Protein AF-A0AA51L6A7-F1 (afdb_monomer)

Solvent-accessible surface area (backbone atoms only — not comparable to full-atom values): 7888 Å² total; per-residue (Å²): 112,70,66,71,62,60,42,93,83,65,67,66,79,85,53,50,61,54,56,55,50,52,50,50,52,50,50,50,55,50,57,72,50,40,77,68,59,68,58,62,58,80,85,47,64,68,67,58,56,54,48,52,52,48,62,61,45,49,58,58,51,51,53,51,51,51,59,45,57,68,48,92,60,34,71,16,44,49,46,16,49,52,40,28,74,64,56,58,59,64,92,92,40,56,14,63,59,54,6,52,53,52,8,51,50,41,32,62,69,75,38,74,66,57,60,55,52,56,54,52,51,54,53,52,52,53,51,54,50,53,52,52,55,52,53,62,75,75,107

Mean predicted aligned error: 12.72 Å

Radius of gyration: 22.92 Å; Cα contacts (8 Å, |Δi|>4): 70; chains: 1; bounding box: 39×38×72 Å

pLDDT: mean 78.33, std 13.15, range [48.53, 95.94]

Secondary structure (DSSP, 8-state):
-TTGGGSTTS--GGGHHHHHHHHHHHHHHHHHHHHHHTTGGGGS-HHHHHHHHHHHHHHHHHHHHHHHHHSS-HHHHHHHHHHHHTT--BTTB-HHHHHHHHHHHHHHHH-TTHHHHHHHHHHHHHHHHHHHHHHHHH-

Sequence (139 aa):
MTGLLANKESGKLEHRYVAAIVLGVLSCLLALFSPIASQIPHVIPASLIQLLGGVAMISVLVDSLKMSFSGSFKSGALFSFIITISGISILHIGAPFWGLVGGTLATVFLDKQDFYKSESSDQNNETNLSEALYKEKIS

Structure (mmCIF, N/CA/C/O backbone):
data_AF-A0AA51L6A7-F1
#
_entry.id   AF-A0AA51L6A7-F1
#
loop_
_atom_site.group_PDB
_atom_site.id
_atom_site.type_symbol
_atom_site.label_atom_id
_atom_site.label_alt_id
_atom_site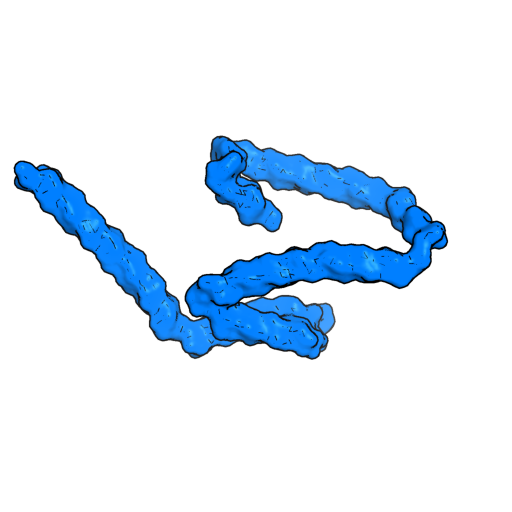.label_comp_id
_atom_site.label_asym_id
_atom_site.label_entity_id
_atom_site.label_seq_id
_atom_site.pdbx_PDB_ins_code
_atom_site.Cartn_x
_atom_site.Cartn_y
_atom_site.Cartn_z
_atom_site.occupancy
_atom_site.B_iso_or_equiv
_atom_site.auth_seq_id
_atom_site.auth_comp_id
_atom_site.auth_asym_id
_atom_site.auth_atom_id
_atom_site.pdbx_PDB_model_num
ATOM 1 N N . MET A 1 1 ? 5.798 7.947 0.701 1.00 51.88 1 MET A N 1
ATOM 2 C CA . MET A 1 1 ? 7.160 8.540 0.673 1.00 51.88 1 MET A CA 1
ATOM 3 C C . MET A 1 1 ? 7.350 9.682 1.670 1.00 51.88 1 MET A C 1
ATOM 5 O O . MET A 1 1 ? 8.404 9.741 2.284 1.00 51.88 1 MET A O 1
ATOM 9 N N . THR A 1 2 ? 6.342 10.522 1.924 1.00 50.78 2 THR A N 1
ATOM 10 C CA . THR A 1 2 ? 6.356 11.521 3.015 1.00 50.78 2 THR A CA 1
ATOM 11 C C . THR A 1 2 ? 6.502 10.906 4.413 1.00 50.78 2 THR A C 1
ATOM 13 O O . THR A 1 2 ? 7.157 11.501 5.259 1.00 50.78 2 THR A O 1
ATOM 16 N N . GLY A 1 3 ? 5.979 9.692 4.635 1.00 53.09 3 GLY A N 1
ATOM 17 C CA . GLY A 1 3 ? 6.136 8.956 5.900 1.00 53.09 3 GLY A CA 1
ATOM 18 C C . GLY A 1 3 ? 7.574 8.520 6.218 1.00 53.09 3 GLY A C 1
ATOM 19 O O . GLY A 1 3 ? 7.976 8.585 7.373 1.00 53.09 3 GLY A O 1
ATOM 20 N N . LEU A 1 4 ? 8.380 8.163 5.206 1.00 57.25 4 LEU A N 1
ATOM 21 C CA . LEU A 1 4 ? 9.791 7.785 5.401 1.00 57.25 4 LEU A CA 1
ATOM 22 C C . LEU A 1 4 ? 10.623 8.994 5.856 1.00 57.25 4 LEU A C 1
ATOM 24 O O . LEU A 1 4 ? 11.426 8.888 6.772 1.00 57.25 4 LEU A O 1
ATOM 28 N N . LEU A 1 5 ? 10.364 10.159 5.254 1.00 59.91 5 LEU A N 1
ATOM 29 C CA . LEU A 1 5 ? 11.013 11.428 5.598 1.00 59.91 5 LEU A CA 1
ATOM 30 C C . LEU A 1 5 ? 10.470 12.047 6.895 1.00 59.91 5 LEU A C 1
ATOM 32 O O . LEU A 1 5 ? 10.990 13.065 7.337 1.00 59.91 5 LEU A O 1
ATOM 36 N N . ALA A 1 6 ? 9.381 11.508 7.457 1.00 57.09 6 ALA A N 1
ATOM 37 C CA . ALA A 1 6 ? 8.734 11.982 8.683 1.00 57.09 6 ALA A CA 1
ATOM 38 C C . ALA A 1 6 ? 9.114 11.192 9.931 1.00 57.09 6 ALA A C 1
ATOM 40 O O . ALA A 1 6 ? 8.661 11.541 11.021 1.00 57.09 6 ALA A O 1
ATOM 41 N N . ASN A 1 7 ? 9.935 10.154 9.781 1.00 61.75 7 ASN A N 1
ATOM 42 C CA . ASN A 1 7 ? 10.406 9.391 10.916 1.00 61.75 7 ASN A CA 1
ATOM 43 C C . ASN A 1 7 ? 11.306 10.273 11.805 1.00 61.75 7 ASN A C 1
ATOM 45 O O . ASN A 1 7 ? 12.088 11.092 11.318 1.00 61.75 7 ASN A O 1
ATOM 49 N N . LYS A 1 8 ? 11.177 10.109 13.124 1.00 58.16 8 LYS A N 1
ATOM 50 C CA . LYS A 1 8 ? 11.854 10.900 14.164 1.00 58.16 8 LYS A CA 1
ATOM 51 C C . LYS A 1 8 ? 13.389 10.800 14.078 1.00 58.16 8 LYS A C 1
ATOM 53 O O . LYS A 1 8 ? 14.085 11.644 14.632 1.00 58.16 8 LYS A O 1
ATOM 58 N N . GLU A 1 9 ? 13.900 9.817 13.334 1.00 60.69 9 GLU A N 1
ATOM 59 C CA . GLU A 1 9 ? 15.325 9.580 13.067 1.00 60.69 9 GLU A CA 1
ATOM 60 C C . GLU A 1 9 ? 15.910 10.405 11.898 1.00 60.69 9 GLU A C 1
ATOM 62 O O . GLU A 1 9 ? 17.117 10.382 11.677 1.00 60.69 9 GLU A O 1
ATOM 67 N N . SER A 1 10 ? 15.104 11.164 11.143 1.00 54.84 10 SER A N 1
ATOM 68 C CA . SER A 1 10 ? 15.549 11.850 9.910 1.00 54.84 10 SER A CA 1
ATOM 69 C C . SER A 1 10 ? 16.234 13.223 10.094 1.00 54.84 10 SER A C 1
ATOM 71 O O . SER A 1 10 ? 16.428 13.945 9.117 1.00 54.84 10 SER A O 1
ATOM 73 N N . GLY A 1 11 ? 16.651 13.602 11.306 1.00 60.97 11 GLY A N 1
ATOM 74 C CA . GLY A 1 11 ? 17.356 14.873 11.555 1.00 60.97 11 GLY A CA 1
ATOM 75 C C . GLY A 1 11 ? 16.463 16.134 11.513 1.00 60.97 11 GLY A C 1
ATOM 76 O O . GLY A 1 11 ? 15.237 16.046 11.474 1.00 60.97 11 GLY A O 1
ATOM 77 N N . LYS A 1 12 ? 17.075 17.332 11.591 1.00 59.09 12 LYS A N 1
ATOM 78 C CA . LYS A 1 12 ? 16.390 18.639 11.772 1.00 59.09 12 LYS A CA 1
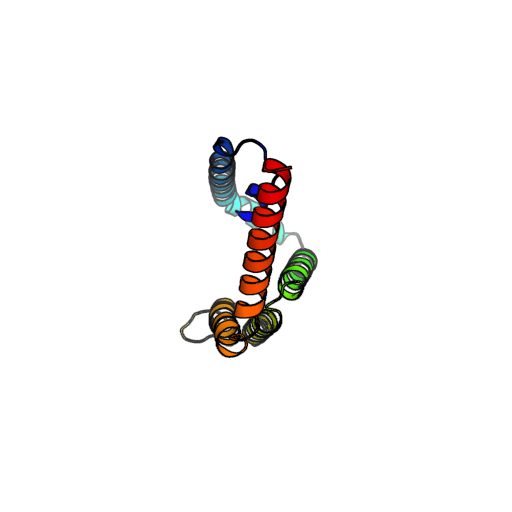ATOM 79 C C . LYS A 1 12 ? 15.273 18.895 10.739 1.00 59.09 12 LYS A C 1
ATOM 81 O O . LYS A 1 12 ? 15.468 18.720 9.538 1.00 59.09 12 LYS A O 1
ATOM 86 N N . LEU A 1 13 ? 14.130 19.401 11.223 1.00 59.94 13 LEU A N 1
ATOM 87 C CA . LEU A 1 13 ? 12.880 19.619 10.469 1.00 59.94 13 LEU A CA 1
ATOM 88 C C . LEU A 1 13 ? 13.045 20.457 9.186 1.00 59.94 13 LEU A C 1
ATOM 90 O O . LEU A 1 13 ? 12.332 20.221 8.213 1.00 59.94 13 LEU A O 1
ATOM 94 N N . GLU A 1 14 ? 14.005 21.380 9.163 1.00 61.66 14 GLU A N 1
ATOM 95 C CA . GLU A 1 14 ? 14.245 22.314 8.054 1.00 61.66 14 GLU A CA 1
ATOM 96 C C . GLU A 1 14 ? 14.807 21.640 6.788 1.00 61.66 14 GLU A C 1
ATOM 98 O O . GLU A 1 14 ? 14.602 22.131 5.680 1.00 61.66 14 GLU A O 1
ATOM 103 N N . HIS A 1 15 ? 15.458 20.476 6.907 1.00 65.50 15 HIS A N 1
ATOM 104 C CA . HIS A 1 15 ? 16.084 19.795 5.764 1.00 65.50 15 HIS A CA 1
ATOM 105 C C . HIS A 1 15 ? 15.201 18.717 5.112 1.00 65.50 15 HIS A C 1
ATOM 107 O O . HIS A 1 15 ? 15.550 18.187 4.057 1.00 65.50 15 HIS A O 1
ATOM 113 N N . ARG A 1 16 ? 14.021 18.417 5.674 1.00 68.25 16 ARG A N 1
ATOM 114 C CA . ARG A 1 16 ? 13.108 17.377 5.150 1.00 68.25 16 ARG A CA 1
ATOM 115 C C . ARG A 1 16 ? 12.558 17.703 3.757 1.00 68.25 16 ARG A C 1
ATOM 117 O O . ARG A 1 16 ? 12.304 16.793 2.971 1.00 68.25 16 ARG A O 1
ATOM 124 N N . TYR A 1 17 ? 12.421 18.987 3.424 1.00 70.25 17 TYR A N 1
ATOM 125 C CA . TYR A 1 17 ? 11.993 19.432 2.093 1.00 70.25 17 TYR A CA 1
ATOM 126 C C . TYR A 1 17 ? 13.063 19.175 1.018 1.00 70.25 17 TYR A C 1
ATOM 128 O O . TYR A 1 17 ? 12.739 18.789 -0.106 1.00 70.25 17 TYR A O 1
ATOM 136 N N . VAL A 1 18 ? 14.346 19.287 1.384 1.00 79.19 18 VAL A N 1
ATOM 137 C CA . VAL A 1 18 ? 15.472 19.031 0.473 1.00 79.19 18 VAL A CA 1
ATOM 138 C C . VAL A 1 18 ? 15.470 17.573 0.014 1.00 79.19 18 VAL A C 1
ATOM 140 O O . VAL A 1 18 ? 15.682 17.309 -1.164 1.00 79.19 18 VAL A O 1
ATOM 143 N N . ALA A 1 19 ? 15.138 16.627 0.897 1.00 77.69 19 ALA A N 1
ATOM 144 C CA . ALA A 1 19 ? 15.043 15.214 0.536 1.00 77.69 19 ALA A CA 1
ATOM 145 C C . ALA A 1 19 ? 13.952 14.936 -0.517 1.00 77.69 19 ALA A C 1
ATOM 147 O O . ALA A 1 19 ? 14.170 14.141 -1.431 1.00 77.69 19 ALA A O 1
ATOM 148 N N . ALA A 1 20 ? 12.805 15.621 -0.435 1.00 80.50 20 ALA A N 1
ATOM 149 C CA . ALA A 1 20 ? 11.744 15.505 -1.435 1.00 80.50 20 ALA A CA 1
ATOM 150 C C . ALA A 1 20 ? 12.166 16.097 -2.791 1.00 80.50 20 ALA A C 1
ATOM 152 O O . ALA A 1 20 ? 11.917 15.483 -3.828 1.00 80.50 20 ALA A O 1
ATOM 153 N N . ILE A 1 21 ? 12.856 17.245 -2.785 1.00 85.44 21 ILE A N 1
ATOM 154 C CA . ILE A 1 21 ? 13.399 17.851 -4.009 1.00 85.44 21 ILE A CA 1
ATOM 155 C C . ILE A 1 21 ? 14.442 16.936 -4.647 1.00 85.44 21 ILE A C 1
ATOM 157 O O . ILE A 1 21 ? 14.349 16.653 -5.837 1.00 85.44 21 ILE A O 1
ATOM 161 N N . VAL A 1 22 ? 15.415 16.449 -3.875 1.00 86.75 22 VAL A N 1
ATOM 162 C CA . VAL A 1 22 ? 16.481 15.572 -4.382 1.00 86.75 22 VAL A CA 1
ATOM 163 C C . VAL A 1 22 ? 15.888 14.297 -4.973 1.00 86.75 22 VAL A C 1
ATOM 165 O O . VAL A 1 22 ? 16.277 13.901 -6.067 1.00 86.75 22 VAL A O 1
ATOM 168 N N . LEU A 1 23 ? 14.895 13.695 -4.314 1.00 85.31 23 LEU A N 1
ATOM 169 C CA . LEU A 1 23 ? 14.185 12.534 -4.843 1.00 85.31 23 LEU A CA 1
ATOM 170 C C . LEU A 1 23 ? 13.443 12.850 -6.148 1.00 85.31 23 LEU A C 1
ATOM 172 O O . LEU A 1 23 ? 13.483 12.043 -7.075 1.00 85.31 23 LEU A O 1
ATOM 176 N N . GLY A 1 24 ? 12.790 14.010 -6.244 1.00 86.44 24 GLY A N 1
ATOM 177 C CA . GLY A 1 24 ? 12.112 14.454 -7.464 1.00 86.44 24 GLY A CA 1
ATOM 178 C C . GLY A 1 24 ? 13.086 14.686 -8.621 1.00 86.44 24 GLY A C 1
ATOM 179 O O . GLY A 1 24 ? 12.859 14.198 -9.727 1.00 86.44 24 GLY A O 1
ATOM 180 N N . VAL A 1 25 ? 14.208 15.355 -8.353 1.00 94.00 25 VAL A N 1
ATOM 181 C CA . VAL A 1 25 ? 15.274 15.593 -9.335 1.00 94.00 25 VAL A CA 1
ATOM 182 C C . VAL A 1 25 ? 15.893 14.272 -9.791 1.00 94.00 25 VAL A C 1
ATOM 184 O O . VAL A 1 25 ? 15.974 14.027 -10.992 1.00 94.00 25 VAL A O 1
ATOM 187 N N . LEU A 1 26 ? 16.261 13.386 -8.861 1.00 90.75 26 LEU A N 1
ATOM 188 C CA . LEU A 1 26 ? 16.786 12.056 -9.183 1.00 90.75 26 LEU A CA 1
ATOM 189 C C . LEU A 1 26 ? 15.780 11.230 -9.989 1.00 90.75 26 LEU A C 1
ATOM 191 O O . LEU A 1 26 ? 16.161 10.606 -10.972 1.00 90.75 26 LEU A O 1
ATOM 195 N N . SER A 1 27 ? 14.495 11.259 -9.627 1.00 89.31 27 SER A N 1
ATOM 196 C CA . SER A 1 27 ? 13.447 10.540 -10.363 1.00 89.31 27 SER A CA 1
ATOM 197 C C . SER A 1 27 ? 13.280 11.079 -11.783 1.00 89.31 27 SER A C 1
ATOM 199 O O . SER A 1 27 ? 13.107 10.294 -12.708 1.00 89.31 27 SER A O 1
ATOM 201 N N . CYS A 1 28 ? 13.382 12.397 -11.978 1.00 94.69 28 CYS A N 1
ATOM 202 C CA . CYS A 1 28 ? 13.341 13.016 -13.303 1.00 94.69 28 CYS A CA 1
ATOM 203 C C . CYS A 1 28 ? 14.553 12.601 -14.155 1.00 94.69 28 CYS A C 1
ATOM 205 O O . CYS A 1 28 ? 14.397 12.204 -15.309 1.00 94.69 28 CYS A O 1
ATOM 207 N N . LEU A 1 29 ? 15.754 12.601 -13.565 1.00 94.19 29 LEU A N 1
ATOM 208 C CA . LEU A 1 29 ? 16.973 12.120 -14.223 1.00 94.19 29 LEU A CA 1
ATOM 209 C C . LEU A 1 29 ? 16.872 10.635 -14.606 1.00 94.19 29 LEU A C 1
ATOM 211 O O . LEU A 1 29 ? 17.218 10.261 -15.725 1.00 94.19 29 LEU A O 1
ATOM 215 N N . LEU A 1 30 ? 16.349 9.789 -13.714 1.00 89.69 30 LEU A N 1
ATOM 216 C CA . LEU A 1 30 ? 16.110 8.373 -14.003 1.00 89.69 30 LEU A CA 1
ATOM 217 C C . LEU A 1 30 ? 15.021 8.171 -15.062 1.00 89.69 30 LEU A C 1
ATOM 219 O O . LEU A 1 30 ? 15.154 7.284 -15.902 1.00 89.69 30 LEU A O 1
ATOM 223 N N . ALA A 1 31 ? 13.971 8.995 -15.068 1.00 90.56 31 ALA A N 1
ATOM 224 C CA . ALA A 1 31 ? 12.923 8.953 -16.084 1.00 90.56 31 ALA A CA 1
ATOM 225 C C . ALA A 1 31 ? 13.474 9.289 -17.478 1.00 90.56 31 ALA A C 1
ATOM 227 O O . ALA A 1 31 ? 13.158 8.595 -18.440 1.00 90.56 31 ALA A O 1
ATOM 228 N N . LEU A 1 32 ? 14.358 10.286 -17.578 1.00 93.81 32 LEU A N 1
ATOM 229 C CA . LEU A 1 32 ? 15.079 10.614 -18.814 1.00 93.81 32 LEU A CA 1
ATOM 230 C C . LEU A 1 32 ? 15.974 9.462 -19.293 1.00 93.81 32 LEU A C 1
ATOM 232 O O . LEU A 1 32 ? 16.091 9.236 -20.494 1.00 93.81 32 LEU A O 1
ATOM 236 N N . PHE A 1 33 ? 16.575 8.709 -18.368 1.00 90.19 33 PHE A N 1
ATOM 237 C CA . PHE A 1 33 ? 17.416 7.551 -18.688 1.00 90.19 33 PHE A CA 1
ATOM 238 C C . PHE A 1 33 ? 16.620 6.251 -18.940 1.00 90.19 33 PHE A C 1
ATOM 240 O O . PHE A 1 33 ? 17.142 5.291 -19.506 1.00 90.19 33 PHE A O 1
ATOM 247 N N . SER A 1 34 ? 15.335 6.213 -18.575 1.00 89.56 34 SER A N 1
ATOM 248 C CA . SER A 1 34 ? 14.447 5.047 -18.702 1.00 89.56 34 SER A CA 1
ATOM 249 C C . SER A 1 34 ? 14.391 4.397 -20.100 1.00 89.56 34 SER A C 1
ATOM 251 O O . SER A 1 34 ? 14.411 3.163 -20.158 1.00 89.56 34 SER A O 1
ATOM 253 N N . PRO A 1 35 ? 14.391 5.142 -21.230 1.00 88.44 35 PRO A N 1
ATOM 254 C CA . PRO A 1 35 ? 14.336 4.545 -22.569 1.00 88.44 35 PRO A CA 1
ATOM 255 C C . PRO A 1 35 ? 15.550 3.668 -22.901 1.00 88.44 35 PRO A C 1
ATOM 257 O O . PRO A 1 35 ? 15.453 2.766 -23.725 1.00 88.44 35 PRO A O 1
ATOM 260 N N . ILE A 1 36 ? 16.698 3.924 -22.267 1.00 87.69 36 ILE A N 1
ATOM 261 C CA . ILE A 1 36 ? 17.923 3.136 -22.453 1.00 87.69 36 ILE A CA 1
ATOM 262 C C . ILE A 1 36 ? 17.806 1.816 -21.677 1.00 87.69 36 ILE A C 1
ATOM 264 O O . ILE A 1 36 ? 18.177 0.753 -22.173 1.00 87.69 36 ILE A O 1
ATOM 268 N N . ALA A 1 37 ? 17.227 1.864 -20.474 1.00 84.44 37 ALA A N 1
ATOM 269 C CA . ALA A 1 37 ? 17.033 0.692 -19.624 1.00 84.44 37 ALA A CA 1
ATOM 270 C C . ALA A 1 37 ? 15.938 -0.265 -20.136 1.00 84.44 37 ALA A C 1
ATOM 272 O O . ALA A 1 37 ? 16.011 -1.468 -19.886 1.00 84.44 37 ALA A O 1
ATOM 273 N N . SER A 1 38 ? 14.943 0.230 -20.882 1.00 83.19 38 SER A N 1
ATOM 274 C CA . SER A 1 38 ? 13.836 -0.586 -21.411 1.00 83.19 38 SER A CA 1
ATOM 275 C C . SER A 1 38 ? 14.251 -1.598 -22.488 1.00 83.19 38 SER A C 1
ATOM 277 O O . SER A 1 38 ? 13.456 -2.466 -22.851 1.00 83.19 38 SER A O 1
ATOM 279 N N . GLN A 1 39 ? 15.496 -1.543 -22.975 1.00 83.06 39 GLN A N 1
ATOM 280 C CA . GLN A 1 39 ? 16.027 -2.513 -23.937 1.00 83.06 39 GLN A CA 1
ATOM 281 C C . GLN A 1 39 ? 16.557 -3.795 -23.270 1.00 83.06 39 GLN A C 1
ATOM 283 O O . GLN A 1 39 ? 16.475 -4.870 -23.859 1.00 83.06 39 GLN A O 1
ATOM 288 N N . 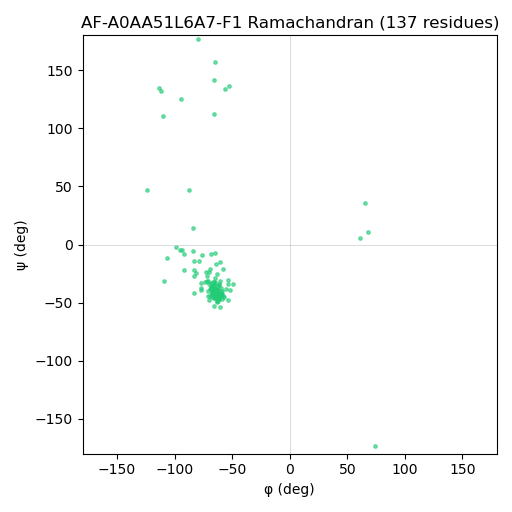ILE A 1 40 ? 17.003 -3.716 -22.013 1.00 81.19 40 ILE A N 1
ATOM 289 C CA . ILE A 1 40 ? 17.582 -4.830 -21.235 1.00 81.19 40 ILE A CA 1
ATOM 290 C C . ILE A 1 40 ? 16.623 -6.030 -21.051 1.00 81.19 40 ILE A C 1
ATOM 292 O O . ILE A 1 40 ? 17.080 -7.168 -21.131 1.00 81.19 40 ILE A O 1
ATOM 296 N N . PRO A 1 41 ? 15.300 -5.849 -20.861 1.00 80.56 41 PRO A N 1
ATOM 297 C CA . PRO A 1 41 ? 14.353 -6.958 -20.742 1.00 80.56 41 PRO A CA 1
ATOM 298 C C . PRO A 1 41 ? 14.307 -7.914 -21.940 1.00 80.56 41 PRO A C 1
ATOM 300 O O . PRO A 1 41 ? 13.879 -9.047 -21.769 1.00 80.56 41 PRO A O 1
ATOM 303 N N . HIS A 1 42 ? 14.750 -7.506 -23.135 1.00 79.00 42 HIS A N 1
ATOM 304 C CA . HIS A 1 42 ? 14.635 -8.331 -24.346 1.00 79.00 42 HIS A CA 1
ATOM 305 C C . HIS A 1 42 ? 15.539 -9.575 -24.327 1.00 79.00 42 HIS A C 1
ATOM 307 O O . HIS A 1 42 ? 15.267 -10.533 -25.046 1.00 79.00 42 HIS A O 1
ATOM 313 N N . VAL A 1 43 ? 16.594 -9.585 -23.501 1.00 84.31 43 VAL A N 1
ATOM 314 C CA . VAL A 1 43 ? 17.498 -10.741 -23.338 1.00 84.31 43 VAL A CA 1
ATOM 315 C C . VAL A 1 43 ? 17.076 -11.691 -22.210 1.00 84.31 43 VAL A C 1
ATOM 317 O O . VAL A 1 43 ? 17.647 -12.772 -22.078 1.00 84.31 43 VAL A O 1
ATOM 320 N N . ILE A 1 44 ? 16.073 -11.322 -21.404 1.00 84.56 44 ILE A N 1
ATOM 321 C CA . ILE A 1 44 ? 15.602 -12.091 -20.244 1.00 84.56 44 ILE A CA 1
ATOM 322 C C . ILE A 1 44 ? 14.176 -12.597 -20.535 1.00 84.56 44 ILE A C 1
ATOM 324 O O . ILE A 1 44 ? 13.338 -11.825 -20.996 1.00 84.56 44 ILE A O 1
ATOM 328 N N . PRO A 1 45 ? 13.838 -13.869 -20.254 1.00 86.56 45 PRO A N 1
ATOM 329 C CA . PRO A 1 45 ? 12.476 -14.371 -20.427 1.00 86.56 45 PRO A CA 1
ATOM 330 C C . PRO A 1 45 ? 11.448 -13.548 -19.636 1.00 86.56 45 PRO A C 1
ATOM 332 O O . PRO A 1 45 ? 11.629 -13.305 -18.441 1.00 86.56 45 PRO A O 1
ATOM 335 N N . ALA A 1 46 ? 10.329 -13.179 -20.269 1.00 86.12 46 ALA A N 1
ATOM 336 C CA . ALA A 1 46 ? 9.284 -12.343 -19.659 1.00 86.12 46 ALA A CA 1
ATOM 337 C C . ALA A 1 46 ? 8.768 -12.894 -18.314 1.00 86.12 46 ALA A C 1
ATOM 339 O O . ALA A 1 46 ? 8.493 -12.136 -17.384 1.00 86.12 46 ALA A O 1
ATOM 340 N N . SER A 1 47 ? 8.718 -14.220 -18.180 1.00 90.75 47 SER A N 1
ATOM 341 C CA . SER A 1 47 ? 8.285 -14.909 -16.963 1.00 90.75 47 SER A CA 1
ATOM 342 C C . SER A 1 47 ? 9.171 -14.603 -15.748 1.00 90.75 47 SER A C 1
ATOM 344 O O . SER A 1 47 ? 8.659 -14.493 -14.637 1.00 90.75 47 SER A O 1
ATOM 346 N N . LEU A 1 48 ? 10.484 -14.411 -15.939 1.00 91.81 48 LEU A N 1
ATOM 347 C CA . LEU A 1 48 ? 11.417 -14.062 -14.856 1.00 91.81 48 LEU A CA 1
ATOM 348 C C . LEU A 1 48 ? 11.174 -12.642 -14.339 1.00 91.81 48 LEU A C 1
ATOM 350 O O . LEU A 1 48 ? 11.222 -12.407 -13.134 1.00 91.81 48 LEU A O 1
ATOM 354 N N . ILE A 1 49 ? 10.867 -11.707 -15.237 1.00 91.19 49 ILE A N 1
ATOM 355 C CA . ILE A 1 49 ? 10.597 -10.308 -14.888 1.00 91.19 49 ILE A CA 1
ATOM 356 C C . ILE A 1 49 ? 9.278 -10.199 -14.117 1.00 91.19 49 ILE A C 1
ATOM 358 O O . ILE A 1 49 ? 9.214 -9.530 -13.087 1.00 91.19 49 ILE A O 1
ATOM 362 N N . GLN A 1 50 ? 8.238 -10.899 -14.580 1.00 91.88 50 GLN A N 1
ATOM 363 C CA . GLN A 1 50 ? 6.945 -10.950 -13.894 1.00 91.88 50 GLN A CA 1
ATOM 364 C C . GLN A 1 50 ? 7.063 -11.593 -12.508 1.00 91.88 50 GLN A C 1
ATOM 366 O O . GLN A 1 50 ? 6.499 -11.074 -11.545 1.00 91.88 50 GLN A O 1
ATOM 371 N N . LEU A 1 51 ? 7.835 -12.678 -12.389 1.00 94.44 51 LEU A N 1
ATOM 372 C CA . LEU A 1 51 ? 8.095 -13.332 -11.109 1.00 94.44 51 LEU A CA 1
ATOM 373 C C . LEU A 1 51 ? 8.829 -12.397 -10.143 1.00 94.44 51 LEU A C 1
ATOM 375 O O . LEU A 1 51 ? 8.396 -12.238 -9.005 1.00 94.44 51 LEU A O 1
ATOM 379 N N . LEU A 1 52 ? 9.909 -11.750 -10.592 1.00 93.75 52 LEU A N 1
ATOM 380 C CA . LEU A 1 52 ? 10.699 -10.846 -9.757 1.00 93.75 52 LEU A CA 1
ATOM 381 C C . LEU A 1 52 ? 9.874 -9.639 -9.294 1.00 93.75 52 LEU A C 1
ATOM 383 O O . LEU A 1 52 ? 9.926 -9.272 -8.122 1.00 93.75 52 LEU A O 1
ATOM 387 N N . GLY A 1 53 ? 9.070 -9.065 -10.193 1.00 92.44 53 GLY A N 1
ATOM 388 C CA . GLY A 1 53 ? 8.143 -7.985 -9.863 1.00 92.44 53 GLY A CA 1
ATOM 389 C C . GLY A 1 53 ? 7.083 -8.414 -8.846 1.00 92.44 53 GLY A C 1
ATOM 390 O O . GLY A 1 53 ? 6.840 -7.698 -7.875 1.00 92.44 53 GLY A O 1
ATOM 391 N N . GLY A 1 54 ? 6.503 -9.605 -9.018 1.00 92.19 54 GLY A N 1
ATOM 392 C CA . GLY A 1 54 ? 5.551 -10.179 -8.068 1.00 92.19 54 GLY A CA 1
ATOM 393 C C . GLY A 1 54 ? 6.172 -10.379 -6.686 1.00 92.19 54 GLY A C 1
ATOM 394 O O . GLY A 1 54 ? 5.666 -9.849 -5.701 1.00 92.19 54 GLY A O 1
ATOM 395 N N . VAL A 1 55 ? 7.311 -11.071 -6.611 1.00 94.81 55 VAL A N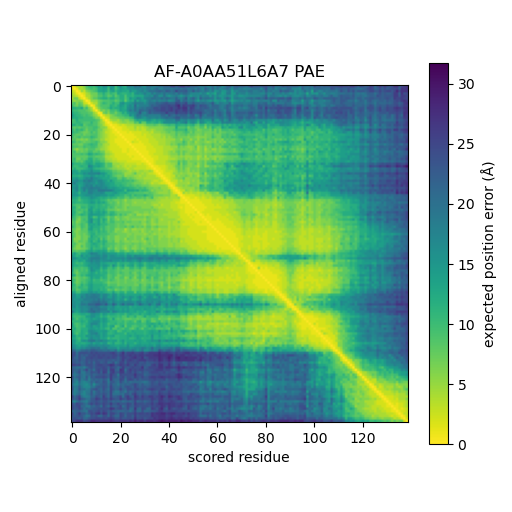 1
ATOM 396 C CA . VAL A 1 55 ? 8.023 -11.339 -5.350 1.00 94.81 55 VAL A CA 1
ATOM 397 C C . VAL A 1 55 ? 8.419 -10.040 -4.640 1.00 94.81 55 VAL A C 1
ATOM 399 O O . VAL A 1 55 ? 8.255 -9.941 -3.425 1.00 94.81 55 VAL A O 1
ATOM 402 N N . ALA A 1 56 ? 8.865 -9.020 -5.380 1.00 94.12 56 ALA A N 1
ATOM 403 C CA . ALA A 1 56 ? 9.181 -7.708 -4.817 1.00 94.12 56 ALA A CA 1
ATOM 404 C C . ALA A 1 56 ? 7.943 -6.983 -4.249 1.00 94.12 56 ALA A C 1
ATOM 406 O O . ALA A 1 56 ? 8.032 -6.326 -3.212 1.00 94.12 56 ALA A O 1
ATOM 407 N N . MET A 1 57 ? 6.781 -7.112 -4.901 1.00 95.44 57 MET A N 1
ATOM 408 C CA . MET A 1 57 ? 5.523 -6.501 -4.454 1.00 95.44 57 MET A CA 1
ATOM 409 C C . MET A 1 57 ? 4.903 -7.204 -3.242 1.00 95.44 57 MET A C 1
ATOM 411 O O . MET A 1 57 ? 4.289 -6.525 -2.417 1.00 95.44 57 MET A O 1
ATOM 415 N N . ILE A 1 58 ? 5.066 -8.529 -3.103 1.00 95.94 58 ILE A N 1
ATOM 416 C CA . ILE A 1 58 ? 4.486 -9.296 -1.985 1.00 95.94 58 ILE A CA 1
ATOM 417 C C . ILE A 1 58 ? 4.885 -8.688 -0.632 1.00 95.94 58 ILE A C 1
ATOM 419 O O . ILE A 1 58 ? 4.011 -8.468 0.205 1.00 95.94 58 ILE A O 1
ATOM 423 N N . SER A 1 59 ? 6.169 -8.377 -0.421 1.00 92.88 59 SER A N 1
ATOM 424 C CA . SER A 1 59 ? 6.652 -7.851 0.865 1.00 92.88 59 SER A CA 1
ATOM 425 C C . SER A 1 59 ? 5.990 -6.519 1.215 1.00 92.88 59 SER A C 1
ATOM 427 O O . SER A 1 59 ? 5.447 -6.353 2.304 1.00 92.88 59 SER A O 1
ATOM 429 N N . VAL A 1 60 ? 5.942 -5.601 0.247 1.00 92.75 60 VAL A N 1
ATOM 430 C CA . VAL A 1 60 ? 5.331 -4.275 0.418 1.00 92.75 60 VAL A CA 1
ATOM 431 C C . VAL A 1 60 ? 3.829 -4.383 0.697 1.00 92.75 60 VAL A C 1
ATOM 433 O O . VAL A 1 60 ? 3.298 -3.650 1.535 1.00 92.75 60 VAL A O 1
ATOM 436 N N . LEU A 1 61 ? 3.137 -5.304 0.019 1.00 93.69 61 LEU A N 1
ATOM 437 C CA . LEU A 1 61 ? 1.707 -5.545 0.212 1.00 93.69 61 LEU A CA 1
ATOM 438 C C . LEU A 1 61 ? 1.426 -6.106 1.609 1.00 93.69 61 LEU A C 1
ATOM 440 O O . LEU A 1 61 ? 0.533 -5.612 2.296 1.00 93.69 61 LEU A O 1
ATOM 444 N N . VAL A 1 62 ? 2.208 -7.093 2.055 1.00 93.88 62 VAL A N 1
ATOM 445 C CA . VAL A 1 62 ? 2.081 -7.686 3.393 1.00 93.88 62 VAL A CA 1
ATOM 446 C C . VAL A 1 62 ? 2.311 -6.639 4.481 1.00 93.88 62 VAL A C 1
ATOM 448 O O . VAL A 1 62 ? 1.520 -6.561 5.420 1.00 93.88 62 VAL A O 1
ATOM 451 N N . ASP A 1 63 ? 3.348 -5.812 4.354 1.00 92.00 63 ASP A N 1
ATOM 452 C CA . ASP A 1 63 ? 3.650 -4.769 5.339 1.00 92.00 63 ASP A CA 1
ATOM 453 C C . ASP A 1 63 ? 2.558 -3.696 5.386 1.00 92.00 63 ASP A C 1
ATOM 455 O O . ASP A 1 63 ? 2.130 -3.284 6.466 1.00 92.00 63 ASP A O 1
ATOM 459 N N . SER A 1 64 ? 2.027 -3.309 4.225 1.00 89.88 64 SER A N 1
ATOM 460 C CA . SER A 1 64 ? 0.922 -2.350 4.142 1.00 89.88 64 SER A CA 1
ATOM 461 C C . SER A 1 64 ? -0.362 -2.902 4.771 1.00 89.88 64 SER A C 1
ATOM 463 O O . SER A 1 64 ? -1.010 -2.202 5.544 1.00 89.88 64 SER A O 1
ATOM 465 N N . LEU A 1 65 ? -0.712 -4.169 4.516 1.00 91.75 65 LEU A N 1
ATOM 466 C CA . LEU A 1 65 ? -1.880 -4.804 5.138 1.00 91.75 65 LEU A CA 1
ATOM 467 C C . LEU A 1 65 ? -1.718 -4.948 6.652 1.00 91.75 65 LEU A C 1
ATOM 469 O O . LEU A 1 65 ? -2.656 -4.660 7.394 1.00 91.75 65 LEU A O 1
ATOM 473 N N . LYS A 1 66 ? -0.531 -5.342 7.129 1.00 91.56 66 LYS A N 1
ATOM 474 C CA . LYS A 1 66 ? -0.231 -5.387 8.568 1.00 91.56 66 LYS A CA 1
ATOM 475 C C . LYS A 1 66 ? -0.427 -4.018 9.216 1.00 91.56 66 LYS A C 1
ATOM 477 O O . LYS A 1 66 ? -1.047 -3.943 10.272 1.00 91.56 66 LYS A O 1
ATOM 482 N N . MET A 1 67 ? 0.058 -2.953 8.576 1.00 88.88 67 MET A N 1
ATOM 483 C CA . MET A 1 67 ? -0.106 -1.575 9.044 1.00 88.88 67 MET A CA 1
ATOM 484 C C . MET A 1 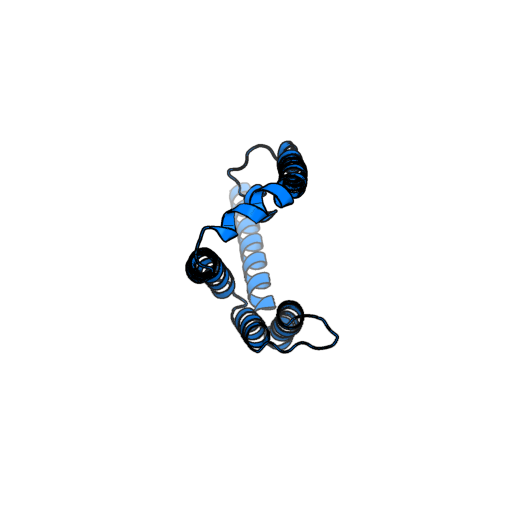67 ? -1.581 -1.142 9.056 1.00 88.88 67 MET A C 1
ATOM 486 O O . MET A 1 67 ? -2.038 -0.519 10.008 1.00 88.88 67 MET A O 1
ATOM 490 N N . SER A 1 68 ? -2.349 -1.482 8.019 1.00 85.06 68 SER A N 1
ATOM 491 C CA . SER A 1 68 ? -3.766 -1.108 7.931 1.00 85.06 68 SER A CA 1
ATOM 492 C C . SER A 1 68 ? -4.661 -1.881 8.905 1.00 85.06 68 SER A C 1
ATOM 494 O O . SER A 1 68 ? -5.648 -1.329 9.383 1.00 85.06 68 SER A O 1
ATOM 496 N N . PHE A 1 69 ? -4.325 -3.132 9.238 1.00 86.06 69 PHE A N 1
ATOM 497 C CA . PHE A 1 69 ? -5.100 -3.967 10.167 1.00 86.06 69 PHE A CA 1
ATOM 498 C C . PHE A 1 69 ? -4.627 -3.912 11.629 1.00 86.06 69 PHE A C 1
ATOM 500 O O . PHE A 1 69 ? -5.264 -4.516 12.500 1.00 86.06 69 PHE A O 1
ATOM 507 N N . SER A 1 70 ? -3.530 -3.213 11.933 1.00 83.62 70 SER A N 1
ATOM 508 C CA . SER A 1 70 ? -3.056 -3.029 13.310 1.00 83.62 70 SER A CA 1
ATOM 509 C C . SER A 1 70 ? -3.750 -1.876 14.048 1.00 83.62 70 SER A C 1
ATOM 511 O O . SER A 1 70 ? -3.790 -1.904 15.275 1.00 83.62 70 SER A O 1
ATOM 513 N N . GLY A 1 71 ? -4.335 -0.907 13.334 1.00 74.19 71 GLY A N 1
ATOM 514 C CA . GLY A 1 71 ? -5.056 0.233 13.922 1.00 74.19 71 GLY A CA 1
ATOM 515 C C . GLY A 1 71 ? -6.489 -0.081 14.382 1.00 74.19 71 GLY A C 1
ATOM 516 O O . GLY A 1 71 ? -6.989 -1.185 14.171 1.00 74.19 71 GLY A O 1
ATOM 517 N N . SER A 1 72 ? -7.172 0.904 14.984 1.00 69.44 72 SER A N 1
ATOM 518 C CA . SER A 1 72 ? -8.577 0.775 15.428 1.00 69.44 72 SER A CA 1
ATOM 519 C C . SER A 1 72 ? -9.565 0.576 14.268 1.00 69.44 72 SER A C 1
ATOM 521 O O . SER A 1 72 ? -10.519 -0.179 14.397 1.00 69.44 72 SER A O 1
ATOM 523 N N . PHE A 1 73 ? -9.298 1.149 13.089 1.00 75.19 73 PHE A N 1
ATOM 524 C CA . PHE A 1 73 ? -10.226 1.162 11.943 1.00 75.19 73 PHE A CA 1
ATOM 525 C C . PHE A 1 73 ? -10.125 -0.073 11.020 1.00 75.19 73 PHE A C 1
ATOM 527 O O . PHE A 1 73 ? -10.064 0.045 9.791 1.00 75.19 73 PHE A O 1
ATOM 534 N N . LYS A 1 74 ? -10.102 -1.286 11.590 1.00 81.31 74 LYS A N 1
ATOM 535 C CA . LYS A 1 74 ? -9.876 -2.542 10.833 1.00 81.31 74 LYS A CA 1
ATOM 536 C C . LYS A 1 74 ? -10.984 -2.851 9.826 1.00 81.31 74 LYS A C 1
ATOM 538 O O . LYS A 1 74 ? -10.708 -3.336 8.729 1.00 81.31 74 LYS A O 1
ATOM 543 N N . SER A 1 75 ? -12.229 -2.554 10.186 1.00 80.25 75 SER A N 1
ATOM 544 C CA . SER A 1 75 ? -13.409 -2.855 9.368 1.00 80.25 75 SER A CA 1
ATOM 545 C C . SER A 1 75 ? -13.423 -2.065 8.055 1.00 80.25 75 SER A C 1
ATOM 547 O O . SER A 1 75 ? -13.732 -2.617 7.000 1.00 80.25 75 SER A O 1
ATOM 549 N N . GLY A 1 76 ? -13.010 -0.794 8.091 1.00 84.00 76 GLY A N 1
ATOM 550 C CA . GLY A 1 76 ? -12.888 0.047 6.899 1.00 84.00 76 GLY A CA 1
ATOM 551 C C . GLY A 1 76 ? -11.723 -0.344 5.990 1.00 84.00 76 GLY A C 1
ATOM 552 O O . GLY A 1 76 ? -11.876 -0.394 4.767 1.00 84.00 76 GLY A O 1
ATOM 553 N N . ALA A 1 77 ? -10.576 -0.704 6.581 1.00 87.69 77 ALA A N 1
ATOM 554 C CA . ALA A 1 77 ? -9.431 -1.238 5.842 1.00 87.69 77 ALA A CA 1
ATOM 555 C C . ALA A 1 77 ? -9.788 -2.533 5.088 1.00 87.69 77 ALA A C 1
ATOM 557 O O . ALA A 1 77 ? -9.422 -2.688 3.921 1.00 87.69 77 ALA A O 1
ATOM 558 N N . LEU A 1 78 ? -10.560 -3.427 5.718 1.00 87.69 78 LEU A N 1
ATOM 559 C CA . LEU A 1 78 ? -11.025 -4.670 5.097 1.00 87.69 78 LEU A CA 1
ATOM 560 C C . LEU A 1 78 ? -11.933 -4.388 3.898 1.00 87.69 78 LEU A C 1
ATOM 562 O O . LEU A 1 78 ? -11.751 -4.971 2.831 1.00 87.69 78 LEU A O 1
ATOM 566 N N . PHE A 1 79 ? -12.887 -3.471 4.060 1.00 87.69 79 PHE A N 1
ATOM 567 C CA . PHE A 1 79 ? -13.829 -3.120 3.002 1.00 87.69 79 PHE A CA 1
ATOM 568 C C . PHE A 1 79 ? -13.118 -2.473 1.802 1.00 87.69 79 PHE A C 1
ATOM 570 O O . PHE A 1 79 ? -13.355 -2.866 0.661 1.00 87.69 79 PHE A O 1
ATOM 577 N N . SER A 1 80 ? -12.169 -1.561 2.058 1.00 88.56 80 SER A N 1
ATOM 578 C CA . SER A 1 80 ? -11.309 -0.958 1.025 1.00 88.56 80 SER A CA 1
ATOM 579 C C . SER A 1 80 ? -10.535 -2.010 0.229 1.00 88.56 80 SER A C 1
ATOM 581 O O . SER A 1 8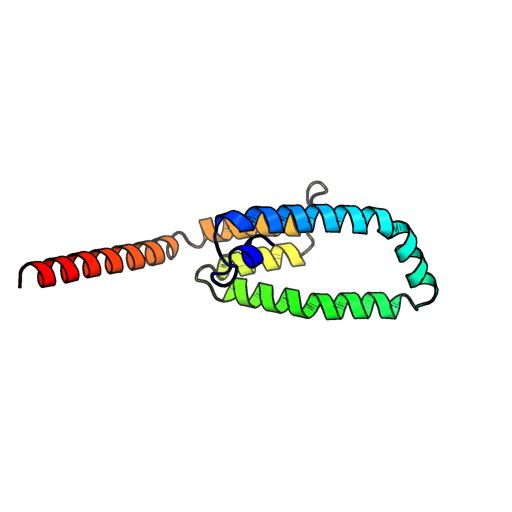0 ? -10.494 -1.980 -1.007 1.00 88.56 80 SER A O 1
ATOM 583 N N . PHE A 1 81 ? -9.955 -2.982 0.937 1.00 89.88 81 PHE A N 1
ATOM 584 C CA . PHE A 1 81 ? -9.199 -4.066 0.325 1.00 89.88 81 PHE A CA 1
ATOM 585 C C . PHE A 1 81 ? -10.088 -4.973 -0.536 1.00 89.88 81 PHE A C 1
ATOM 587 O O . PHE A 1 81 ? -9.735 -5.254 -1.681 1.00 89.88 81 PHE A O 1
ATOM 594 N N . ILE A 1 82 ? -11.262 -5.371 -0.029 1.00 89.88 82 ILE A N 1
ATOM 595 C CA . ILE A 1 82 ? -12.226 -6.212 -0.758 1.00 89.88 82 ILE A CA 1
ATOM 596 C C . ILE A 1 82 ? -12.712 -5.521 -2.039 1.00 89.88 82 ILE A C 1
ATOM 598 O O . ILE A 1 82 ? -12.749 -6.144 -3.098 1.00 89.88 82 ILE A O 1
ATOM 602 N N . ILE A 1 83 ? -13.036 -4.229 -1.984 1.00 87.81 83 ILE A N 1
ATOM 603 C CA . ILE A 1 83 ? -13.455 -3.480 -3.179 1.00 87.81 83 ILE A CA 1
ATOM 604 C C . ILE A 1 83 ? -12.305 -3.390 -4.192 1.00 87.81 83 ILE A C 1
ATOM 606 O O . ILE A 1 83 ? -12.519 -3.568 -5.391 1.00 87.81 83 ILE A O 1
ATOM 610 N N . THR A 1 84 ? -11.079 -3.155 -3.718 1.00 89.50 84 THR A N 1
ATOM 611 C CA . THR A 1 84 ? -9.899 -3.049 -4.586 1.00 89.50 84 THR A CA 1
ATOM 612 C C . THR A 1 84 ? -9.605 -4.370 -5.300 1.00 89.50 84 THR A C 1
ATOM 614 O O . THR A 1 84 ? -9.391 -4.371 -6.512 1.00 89.50 84 THR A O 1
ATOM 617 N N . ILE A 1 85 ? -9.636 -5.503 -4.584 1.00 91.00 85 ILE A N 1
ATOM 618 C CA . ILE A 1 85 ? -9.391 -6.828 -5.180 1.00 91.00 85 ILE A CA 1
ATOM 619 C C . ILE A 1 85 ? -10.556 -7.298 -6.055 1.00 91.00 85 ILE A C 1
ATOM 621 O O . ILE A 1 85 ? -10.351 -8.076 -6.982 1.00 91.00 85 ILE A O 1
ATOM 625 N N . SER A 1 86 ? -11.766 -6.779 -5.823 1.00 89.31 86 SER A N 1
ATOM 626 C CA . SER A 1 86 ? -12.923 -7.047 -6.677 1.00 89.31 86 SER A CA 1
ATOM 627 C C . SER A 1 86 ? -12.750 -6.515 -8.105 1.00 89.31 86 SER A C 1
ATOM 629 O O . SER A 1 86 ? -13.514 -6.911 -8.983 1.00 89.31 86 SER A O 1
ATOM 631 N N . GLY A 1 87 ? -11.794 -5.610 -8.357 1.00 84.38 87 GLY A N 1
ATOM 632 C CA . GLY A 1 87 ? -11.477 -5.133 -9.707 1.00 84.38 87 GLY A CA 1
ATOM 633 C C . GLY A 1 87 ? -12.571 -4.280 -10.363 1.00 84.38 87 GLY A C 1
ATOM 634 O O . GLY A 1 87 ? -12.487 -3.992 -11.557 1.00 84.38 87 GLY A O 1
ATOM 635 N N . ILE A 1 88 ? -13.588 -3.855 -9.605 1.00 81.06 88 ILE A N 1
ATOM 636 C CA . ILE A 1 88 ? -14.715 -3.074 -10.122 1.00 81.06 88 ILE A CA 1
ATOM 637 C C . ILE A 1 88 ? -14.193 -1.712 -10.583 1.00 81.06 88 ILE A C 1
ATOM 639 O O . ILE A 1 88 ? -13.764 -0.886 -9.780 1.00 81.06 88 ILE A O 1
ATOM 643 N N . SER A 1 89 ? -14.229 -1.487 -11.893 1.00 82.00 89 SER A N 1
ATOM 644 C CA . SER A 1 89 ? -13.830 -0.225 -12.511 1.00 82.00 89 SER A CA 1
ATOM 645 C C . SER A 1 89 ? -15.070 0.470 -13.052 1.00 82.00 89 SER A C 1
ATOM 647 O O . SER A 1 89 ? -15.696 0.009 -14.004 1.00 82.00 89 SER A O 1
ATOM 649 N N . ILE A 1 90 ? -15.434 1.578 -12.419 1.00 75.94 90 ILE A N 1
ATOM 650 C CA . ILE A 1 90 ? -16.567 2.421 -12.799 1.00 75.94 90 ILE A CA 1
ATOM 651 C C . ILE A 1 90 ? -15.986 3.744 -13.306 1.00 75.94 90 ILE A C 1
ATOM 653 O O . ILE A 1 90 ? -15.100 4.314 -12.669 1.00 75.94 90 ILE A O 1
ATOM 657 N N . LEU A 1 91 ? -16.453 4.219 -14.469 1.00 69.00 91 LEU A N 1
ATOM 658 C CA . LEU A 1 91 ? -16.041 5.500 -15.075 1.00 69.00 91 LEU A CA 1
ATOM 659 C C . LEU A 1 91 ? -14.563 5.604 -15.532 1.00 69.00 91 LEU A C 1
ATOM 661 O O . LEU A 1 91 ? -13.971 6.670 -15.438 1.00 69.00 91 LEU A O 1
ATOM 665 N N . HIS A 1 92 ? -13.951 4.531 -16.055 1.00 79.00 92 HIS A N 1
ATOM 666 C CA . HIS A 1 92 ? -12.507 4.480 -16.400 1.00 79.00 92 HIS A CA 1
ATOM 667 C C . HIS A 1 92 ? -11.553 4.687 -15.205 1.00 79.00 92 HIS A C 1
ATOM 669 O O . HIS A 1 92 ? -10.336 4.733 -15.381 1.00 79.00 92 HIS A O 1
ATOM 675 N N . ILE A 1 93 ? -12.083 4.768 -13.982 1.00 83.69 93 ILE A N 1
ATOM 676 C CA . ILE A 1 93 ? -11.297 4.874 -12.759 1.00 83.69 93 ILE A CA 1
ATOM 677 C C . ILE A 1 93 ? -11.116 3.466 -12.188 1.00 83.69 93 ILE A C 1
ATOM 679 O O . ILE A 1 93 ? -12.088 2.741 -11.966 1.00 83.69 93 ILE A O 1
ATOM 683 N N . GLY A 1 94 ? -9.859 3.081 -11.971 1.00 82.75 94 GLY A N 1
ATOM 684 C CA . GLY A 1 94 ? -9.506 1.755 -11.474 1.00 82.75 94 GLY A CA 1
ATOM 685 C C . GLY A 1 94 ? -10.003 1.484 -10.050 1.00 82.75 94 GLY A C 1
ATOM 686 O O . GLY A 1 94 ? -10.193 2.395 -9.241 1.00 82.75 94 GLY A O 1
ATOM 687 N N . ALA A 1 95 ? -10.134 0.198 -9.731 1.00 85.19 95 ALA A N 1
ATOM 688 C CA . ALA A 1 95 ? -10.604 -0.312 -8.442 1.00 85.19 95 ALA A CA 1
ATOM 689 C C . ALA A 1 95 ? -9.938 0.285 -7.176 1.00 85.19 95 ALA A C 1
ATOM 691 O O . ALA A 1 95 ? -10.660 0.468 -6.197 1.00 85.19 95 ALA A O 1
ATOM 692 N N . PRO A 1 96 ? -8.635 0.655 -7.143 1.00 86.94 96 PRO A N 1
ATOM 693 C CA . PRO A 1 96 ? -8.016 1.212 -5.932 1.00 86.94 96 PRO A CA 1
ATOM 694 C C . PRO A 1 96 ? -8.645 2.525 -5.452 1.00 86.94 96 PRO A C 1
ATOM 696 O O . PRO A 1 96 ? -8.731 2.771 -4.251 1.00 86.94 96 PRO A O 1
ATOM 699 N N . PHE A 1 97 ? -9.113 3.370 -6.375 1.00 87.50 97 PHE A N 1
ATOM 700 C CA . PHE A 1 97 ? -9.768 4.627 -6.014 1.00 87.50 97 PHE A CA 1
ATOM 701 C C . PHE A 1 97 ? -11.137 4.370 -5.380 1.00 87.50 97 PHE A C 1
ATOM 703 O O . PHE A 1 97 ? -11.437 4.891 -4.309 1.00 87.50 97 PHE A O 1
ATOM 710 N N . TRP A 1 98 ? -11.947 3.518 -6.012 1.00 86.81 98 TRP A N 1
ATOM 711 C CA . TRP A 1 98 ? -13.261 3.141 -5.491 1.00 86.81 98 TRP A CA 1
ATOM 712 C C . TRP A 1 98 ? -13.158 2.351 -4.187 1.00 86.81 98 TRP A C 1
ATOM 714 O O . TRP A 1 98 ? -14.004 2.519 -3.312 1.00 86.81 98 TRP A O 1
ATOM 724 N N . GLY A 1 99 ? -12.094 1.563 -4.017 1.00 87.69 99 GLY A N 1
ATOM 725 C CA . GLY A 1 99 ? -11.760 0.920 -2.753 1.00 87.69 99 GLY A CA 1
ATOM 726 C C . GLY A 1 99 ? -11.470 1.928 -1.652 1.00 87.69 99 GLY A C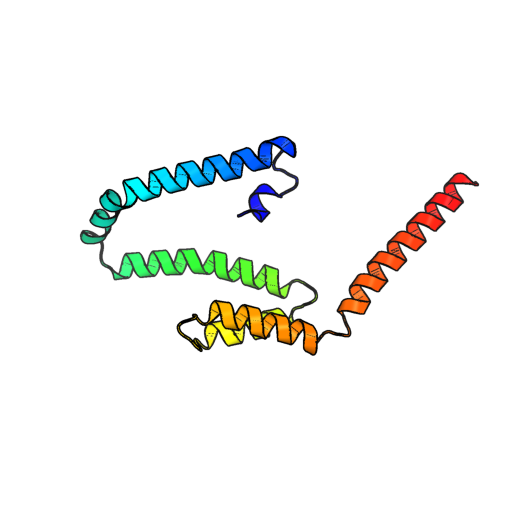 1
ATOM 727 O O . GLY A 1 99 ? -12.067 1.839 -0.584 1.00 87.69 99 GLY A O 1
ATOM 728 N N . LEU A 1 100 ? -10.661 2.955 -1.925 1.00 86.50 100 LEU A N 1
ATOM 729 C CA . LEU A 1 100 ? -10.392 4.014 -0.953 1.00 86.50 100 LEU A CA 1
ATOM 730 C C . LEU A 1 100 ? -11.659 4.802 -0.585 1.00 86.50 100 LEU A C 1
ATOM 732 O O . LEU A 1 100 ? -11.902 5.044 0.596 1.00 86.50 100 LEU A O 1
ATOM 736 N N . VAL A 1 101 ? -12.480 5.171 -1.573 1.00 87.06 101 VAL A N 1
ATOM 737 C CA . VAL A 1 101 ? -13.731 5.916 -1.355 1.00 87.06 101 VAL A CA 1
ATOM 738 C C . VAL A 1 101 ? -14.737 5.066 -0.578 1.00 87.06 101 VAL A C 1
ATOM 740 O O . VAL A 1 101 ? -15.222 5.493 0.468 1.00 87.06 101 VAL A O 1
ATOM 743 N N . GLY A 1 102 ? -15.014 3.846 -1.043 1.00 83.69 102 GLY A N 1
ATOM 744 C CA . GLY A 1 102 ? -15.963 2.930 -0.411 1.00 83.69 102 GLY A CA 1
ATOM 745 C C . GLY A 1 102 ? -15.501 2.443 0.962 1.00 83.69 102 GLY A C 1
ATOM 746 O O . GLY A 1 102 ? -16.308 2.355 1.880 1.00 83.69 102 G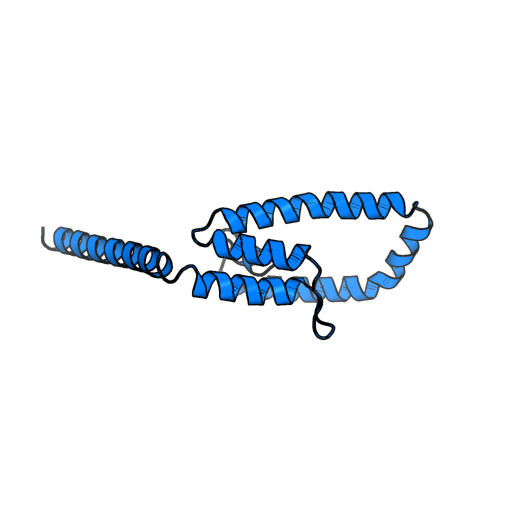LY A O 1
ATOM 747 N N . GLY A 1 103 ? -14.203 2.198 1.137 1.00 83.94 103 GLY A N 1
ATOM 748 C CA . GLY A 1 103 ? -13.600 1.858 2.422 1.00 83.94 103 GLY A CA 1
ATOM 749 C C . GLY A 1 103 ? -13.663 3.002 3.429 1.00 83.94 103 GLY A C 1
ATOM 750 O O . GLY A 1 103 ? -14.036 2.777 4.575 1.00 83.94 103 GLY A O 1
ATOM 751 N N . THR A 1 104 ? -13.387 4.237 3.000 1.00 82.00 104 THR A N 1
ATOM 752 C CA . THR A 1 104 ? -13.548 5.432 3.850 1.00 82.00 104 THR A CA 1
ATOM 753 C C . THR A 1 104 ? -15.009 5.638 4.245 1.00 82.00 104 THR A C 1
ATOM 755 O O . THR A 1 104 ? -15.301 5.860 5.417 1.00 82.00 104 THR A O 1
ATOM 758 N N . LEU A 1 105 ? -15.940 5.509 3.293 1.00 82.69 105 LEU A N 1
ATOM 759 C CA . LEU A 1 105 ? -17.379 5.553 3.564 1.00 82.69 105 LEU A CA 1
ATOM 760 C C . LEU A 1 105 ? -17.797 4.463 4.554 1.00 82.69 105 LEU A C 1
ATOM 762 O O . LEU A 1 105 ? -18.543 4.753 5.482 1.00 82.69 105 LEU A O 1
ATOM 766 N N . ALA A 1 106 ? -17.284 3.240 4.403 1.00 79.94 106 ALA A N 1
ATOM 767 C CA . ALA A 1 106 ? -17.542 2.147 5.332 1.00 79.94 106 ALA A CA 1
ATOM 768 C C . ALA A 1 106 ? -16.999 2.449 6.735 1.00 79.94 106 ALA A C 1
ATOM 770 O O . ALA A 1 106 ? -17.715 2.213 7.699 1.00 79.94 106 ALA A O 1
ATOM 771 N N . THR A 1 107 ? -15.803 3.032 6.875 1.00 76.38 107 THR A N 1
ATOM 772 C CA . THR A 1 107 ? -15.302 3.500 8.180 1.00 76.38 107 THR A CA 1
ATOM 773 C C . THR A 1 107 ? -16.248 4.529 8.795 1.00 76.38 107 THR A C 1
ATOM 775 O O . THR A 1 107 ? -16.630 4.405 9.950 1.00 76.38 107 THR A O 1
ATOM 778 N N . VAL A 1 108 ? -16.685 5.523 8.018 1.00 73.38 108 VAL A N 1
ATOM 779 C CA . VAL A 1 108 ? -17.570 6.593 8.507 1.00 73.38 108 VAL A CA 1
ATOM 780 C C . VAL A 1 108 ? -18.961 6.068 8.889 1.00 73.38 108 VAL A C 1
ATOM 782 O O . VAL A 1 108 ? -19.560 6.554 9.847 1.00 73.38 108 VAL A O 1
ATOM 785 N N . PHE A 1 109 ? -19.488 5.081 8.160 1.00 72.25 109 PHE A N 1
ATOM 786 C CA . PHE A 1 109 ? -20.816 4.510 8.406 1.00 72.25 109 PHE A CA 1
ATOM 787 C C . PHE A 1 109 ? -20.830 3.440 9.499 1.00 72.25 109 PHE A C 1
ATOM 789 O O . PHE A 1 109 ? -21.762 3.406 10.301 1.00 72.25 109 PHE A O 1
ATOM 796 N N . LEU A 1 110 ? -19.832 2.556 9.518 1.00 64.38 110 LEU A N 1
ATOM 797 C CA . LEU A 1 110 ? -19.763 1.435 10.453 1.00 64.38 110 LEU A CA 1
ATOM 798 C C . LEU A 1 110 ? -19.215 1.873 11.816 1.00 64.38 110 LEU A C 1
ATOM 800 O O . LEU A 1 110 ? -19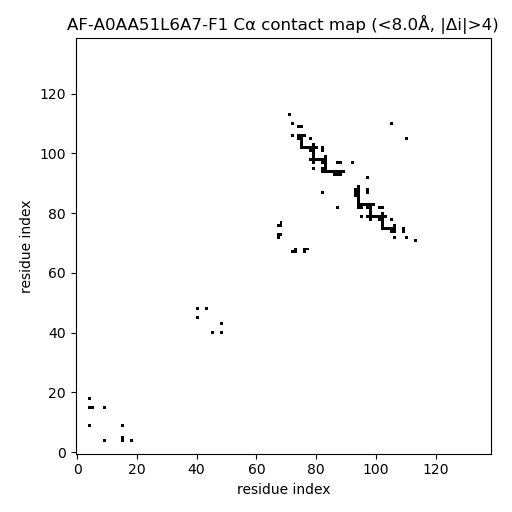.539 1.249 12.822 1.00 64.38 110 LEU A O 1
ATOM 804 N N . ASP A 1 111 ? -18.435 2.960 11.850 1.00 56.28 111 ASP A N 1
ATOM 805 C CA . ASP A 1 111 ? -17.636 3.344 13.008 1.00 56.28 111 ASP A CA 1
ATOM 806 C C . ASP A 1 111 ? -17.902 4.765 13.534 1.00 56.28 111 ASP A C 1
ATOM 808 O O . ASP A 1 111 ? -17.000 5.526 13.884 1.00 56.28 111 ASP A O 1
ATOM 812 N N . LYS A 1 112 ? -19.184 5.122 13.684 1.00 54.75 112 LYS A N 1
ATOM 813 C CA . LYS A 1 112 ? -19.566 6.238 14.571 1.00 54.75 112 LYS A CA 1
ATOM 814 C C . LYS A 1 112 ? -19.262 5.963 16.057 1.00 54.75 112 LYS A C 1
ATOM 816 O O . LYS A 1 112 ? -19.454 6.863 16.869 1.00 54.75 112 LYS A O 1
ATOM 821 N N . GLN A 1 113 ? -18.842 4.749 16.431 1.00 50.91 113 GLN A N 1
ATOM 822 C CA . GLN A 1 113 ? -18.795 4.289 17.824 1.00 50.91 113 GLN A CA 1
ATOM 823 C C . GLN A 1 113 ? -17.360 4.150 18.385 1.00 50.91 113 GLN A C 1
ATOM 825 O O . GLN A 1 113 ? -17.173 4.477 19.556 1.00 50.91 113 GLN A O 1
ATOM 830 N N . ASP A 1 114 ? -16.331 3.814 17.587 1.00 52.50 114 ASP A N 1
ATOM 831 C CA . ASP A 1 114 ? -14.922 3.807 18.038 1.00 52.50 114 ASP A CA 1
ATOM 832 C C . ASP A 1 114 ? -14.182 5.129 17.783 1.00 52.50 114 ASP A C 1
ATOM 834 O O . ASP A 1 114 ? -13.248 5.445 18.527 1.00 52.50 114 ASP A O 1
ATOM 838 N N . PHE A 1 115 ? -14.632 5.968 16.836 1.00 53.47 115 PHE A N 1
ATOM 839 C CA . PHE A 1 115 ? -14.131 7.351 16.717 1.00 53.47 115 PHE A CA 1
ATOM 840 C C . PHE A 1 115 ? -14.304 8.122 18.039 1.00 53.47 115 PHE A C 1
ATOM 842 O O . PHE A 1 115 ? -13.393 8.823 18.471 1.00 53.47 115 PHE A O 1
ATOM 849 N N . TYR A 1 116 ? -15.422 7.903 18.744 1.00 51.56 116 TYR A N 1
ATOM 850 C CA . TYR A 1 116 ? -15.669 8.512 20.053 1.00 51.56 116 TYR A CA 1
ATOM 851 C C . TYR A 1 116 ? -14.770 7.924 21.152 1.00 51.56 116 TYR A C 1
ATOM 853 O O . TYR A 1 116 ? -14.380 8.631 22.077 1.00 51.56 116 TYR A O 1
ATOM 861 N N . LYS A 1 117 ? -14.384 6.645 21.061 1.00 48.53 117 LYS A N 1
ATOM 862 C CA . LYS A 1 117 ? -13.572 5.968 22.085 1.00 48.53 117 LYS A CA 1
ATOM 863 C C . LYS A 1 117 ? -12.085 6.340 22.026 1.00 48.53 117 LYS A C 1
ATOM 865 O O . LYS A 1 117 ? -11.459 6.428 23.083 1.00 48.53 117 LYS A O 1
ATOM 870 N N . SER A 1 118 ? -11.533 6.603 20.835 1.00 54.03 118 SER A N 1
ATOM 871 C CA . SER A 1 118 ? -10.165 7.135 20.692 1.00 54.03 118 SER A CA 1
ATOM 872 C C . SER A 1 118 ? -10.067 8.567 21.225 1.00 54.03 118 SER A C 1
ATOM 874 O O . SER A 1 118 ? -9.181 8.860 22.019 1.00 54.03 118 SER A O 1
ATOM 876 N N . GLU A 1 119 ? -11.029 9.428 20.879 1.00 56.88 119 GLU A N 1
ATOM 877 C CA . GLU A 1 119 ? -11.045 10.838 21.300 1.00 56.88 119 GLU A CA 1
ATOM 878 C C . GLU A 1 119 ? -11.296 10.990 22.814 1.00 56.88 119 GLU A C 1
ATOM 880 O O . GLU A 1 119 ? -10.641 11.785 23.488 1.00 56.88 119 GLU A O 1
ATOM 885 N N . SER A 1 120 ? -12.157 10.136 23.384 1.00 53.12 120 SER A N 1
ATOM 886 C CA . SER A 1 120 ? -12.397 10.077 24.834 1.00 53.12 120 SER A CA 1
ATOM 887 C C . SER A 1 120 ? -11.182 9.593 25.634 1.00 53.12 120 SER A C 1
ATOM 889 O O . SER A 1 120 ? -11.015 9.991 26.783 1.00 53.12 120 SER A O 1
ATOM 891 N N . SER A 1 121 ? -10.352 8.706 25.072 1.00 58.38 121 SER A N 1
ATOM 892 C CA . SER A 1 121 ? -9.186 8.156 25.783 1.00 58.38 121 SER A CA 1
ATOM 893 C C . SER A 1 121 ? -8.032 9.159 25.834 1.00 58.38 121 SER A C 1
ATOM 895 O O . SER A 1 121 ? -7.386 9.283 26.874 1.00 58.38 121 SER A O 1
ATOM 897 N N . ASP A 1 122 ? -7.829 9.919 24.755 1.00 60.28 122 ASP A N 1
ATOM 898 C CA . ASP A 1 122 ? -6.811 10.971 24.696 1.00 60.28 122 ASP A CA 1
ATOM 899 C C . ASP A 1 122 ? -7.188 12.177 25.577 1.00 60.28 122 ASP A C 1
ATOM 901 O O . ASP A 1 122 ? -6.373 12.612 26.391 1.00 60.28 122 ASP A O 1
ATOM 905 N N . GLN A 1 123 ? -8.447 12.643 25.546 1.00 63.56 123 GLN A N 1
ATOM 906 C CA . GLN A 1 123 ? -8.907 13.727 26.434 1.00 63.56 123 GLN A CA 1
ATOM 907 C C . GLN A 1 123 ? -8.831 13.366 27.921 1.00 63.56 123 GLN A C 1
ATOM 909 O O . GLN A 1 123 ? -8.442 14.193 28.751 1.00 63.56 123 GLN A O 1
ATOM 914 N N . ASN A 1 124 ? -9.207 12.137 28.285 1.00 65.56 124 ASN A N 1
ATOM 915 C CA . ASN A 1 124 ? -9.182 11.709 29.680 1.00 65.56 124 ASN A CA 1
ATOM 916 C C . ASN A 1 124 ? -7.728 11.606 30.174 1.00 65.56 124 ASN A C 1
ATOM 918 O O . ASN A 1 124 ? -7.422 12.045 31.278 1.00 65.56 124 ASN A O 1
ATOM 922 N N . ASN A 1 125 ? -6.794 11.133 29.344 1.00 69.12 125 ASN A N 1
ATOM 923 C CA . ASN A 1 125 ? -5.381 11.062 29.715 1.00 69.12 125 ASN A CA 1
ATOM 924 C C . ASN A 1 125 ? -4.738 12.457 29.892 1.00 69.12 125 ASN A C 1
ATOM 926 O O . ASN A 1 125 ? -4.027 12.677 30.871 1.00 69.12 125 ASN A O 1
ATOM 930 N N . GLU A 1 126 ? -5.040 13.425 29.018 1.00 69.88 126 GLU A N 1
ATOM 931 C CA . GLU A 1 126 ? -4.542 14.807 29.156 1.00 69.88 126 GLU A CA 1
ATOM 932 C C . GLU A 1 126 ? -5.126 15.534 30.378 1.00 69.88 126 GLU A C 1
ATOM 934 O O . GLU A 1 126 ? -4.410 16.253 31.078 1.00 69.88 126 GLU A O 1
ATOM 939 N N . THR A 1 127 ? -6.401 15.293 30.696 1.00 72.75 127 THR A N 1
ATOM 940 C CA . THR A 1 127 ? -7.054 15.875 31.881 1.00 72.75 127 THR A CA 1
ATOM 941 C C . THR A 1 127 ? -6.432 15.339 33.178 1.00 72.75 127 THR A C 1
ATOM 943 O O . THR A 1 127 ? -6.105 16.118 34.074 1.00 72.75 127 THR A O 1
ATOM 946 N N . ASN A 1 128 ? -6.176 14.027 33.260 1.00 72.25 128 ASN A N 1
ATOM 947 C CA . ASN A 1 128 ? -5.529 13.400 34.421 1.00 72.25 128 ASN A CA 1
ATOM 948 C C . ASN A 1 128 ? -4.058 13.833 34.590 1.00 72.25 128 ASN A C 1
ATOM 950 O O . ASN A 1 128 ? -3.594 14.009 35.716 1.00 72.25 128 ASN A O 1
ATOM 954 N N . LEU A 1 129 ? -3.326 14.048 33.491 1.00 75.81 129 LEU A N 1
ATOM 955 C CA . LEU A 1 129 ? -1.964 14.594 33.521 1.00 75.81 129 LEU A CA 1
ATOM 956 C C . LEU A 1 129 ? -1.944 16.052 33.996 1.00 75.81 129 LEU A C 1
ATOM 958 O O . LEU A 1 129 ? -1.102 16.413 34.816 1.00 75.81 129 LEU A O 1
ATOM 962 N N . SER A 1 130 ? -2.881 16.886 33.537 1.00 72.75 130 SER A N 1
ATOM 963 C CA . SER A 1 130 ? -2.971 18.282 33.979 1.00 72.75 130 SER A CA 1
ATOM 964 C C . SER A 1 130 ? -3.349 18.399 35.462 1.00 72.75 130 SER A C 1
ATOM 966 O O . SER A 1 130 ? -2.801 19.250 36.163 1.00 72.75 130 SER A O 1
ATOM 968 N N . GLU A 1 131 ? -4.238 17.535 35.963 1.00 76.56 131 GLU A N 1
ATOM 969 C CA . GLU A 1 131 ? -4.572 17.445 37.392 1.00 76.56 131 GLU A CA 1
ATOM 970 C C . GLU A 1 131 ? -3.382 16.960 38.235 1.00 76.56 131 GLU A C 1
ATOM 972 O O . GLU A 1 131 ? -3.093 17.537 39.285 1.00 76.56 131 GLU A O 1
ATOM 977 N N . ALA A 1 132 ? -2.645 15.946 37.768 1.00 77.00 132 ALA A N 1
ATOM 978 C CA . ALA A 1 132 ? -1.462 15.434 38.460 1.00 77.00 132 ALA A CA 1
ATOM 979 C C . ALA A 1 132 ? -0.352 16.494 38.570 1.00 77.00 132 ALA A C 1
ATOM 981 O O . ALA A 1 132 ? 0.195 16.706 39.653 1.00 77.00 132 ALA A O 1
ATOM 982 N N . LEU A 1 133 ? -0.078 17.220 37.481 1.00 76.38 133 LEU A N 1
ATOM 983 C CA . LEU A 1 133 ? 0.912 18.300 37.468 1.00 76.38 133 LEU A CA 1
ATOM 984 C C . LEU A 1 133 ? 0.479 19.506 38.313 1.00 76.38 133 LEU A C 1
ATOM 986 O O . LEU A 1 133 ? 1.318 20.154 38.937 1.00 76.38 133 LEU A O 1
ATOM 990 N N . TYR A 1 134 ? -0.822 19.806 38.380 1.00 75.50 134 TYR A N 1
ATOM 991 C CA . TYR A 1 134 ? -1.341 20.850 39.267 1.00 75.50 134 TYR A CA 1
ATOM 992 C C . TYR A 1 134 ? -1.167 20.476 40.745 1.00 75.50 134 TYR A C 1
ATOM 994 O O . TYR A 1 134 ? -0.757 21.311 41.551 1.00 75.50 134 TYR A O 1
ATOM 1002 N N . LYS A 1 135 ? -1.409 19.208 41.099 1.00 74.38 135 LYS A N 1
ATOM 1003 C CA . LYS A 1 135 ? -1.253 18.700 42.469 1.00 74.38 135 LYS A CA 1
ATOM 1004 C C . LYS A 1 135 ? 0.207 18.660 42.926 1.00 74.38 135 LYS A C 1
ATOM 1006 O O . LYS A 1 135 ? 0.474 18.962 44.085 1.00 74.38 135 LYS A O 1
ATOM 1011 N N . GLU A 1 136 ? 1.135 18.333 42.028 1.00 74.75 136 GLU A N 1
ATOM 1012 C CA . GLU A 1 136 ? 2.580 18.370 42.296 1.00 74.75 136 GLU A CA 1
ATOM 1013 C C . GLU A 1 136 ? 3.082 19.800 42.543 1.00 74.75 136 GLU A C 1
ATOM 1015 O O . GLU A 1 136 ? 3.944 20.014 43.385 1.00 74.75 136 GLU A O 1
ATOM 1020 N N . LYS A 1 137 ? 2.506 20.801 41.865 1.00 69.62 137 LYS A N 1
ATOM 1021 C CA . LYS A 1 137 ? 2.925 22.205 41.996 1.00 69.62 137 LYS A CA 1
ATOM 1022 C C . LYS A 1 137 ? 2.403 22.916 43.255 1.00 69.62 137 LYS A C 1
ATOM 1024 O O . LYS A 1 137 ? 2.854 24.023 43.544 1.00 69.62 137 LYS A O 1
ATOM 1029 N N . ILE A 1 138 ? 1.412 22.338 43.939 1.00 71.31 138 ILE A N 1
ATOM 1030 C CA . ILE A 1 138 ? 0.773 22.897 45.149 1.00 71.31 138 ILE A CA 1
ATOM 1031 C C . ILE A 1 138 ? 1.196 22.149 46.430 1.00 71.31 138 ILE A C 1
ATOM 1033 O O . ILE A 1 138 ? 0.947 22.636 47.534 1.00 71.31 138 ILE A O 1
ATOM 1037 N N . SER A 1 139 ? 1.853 20.995 46.288 1.00 64.06 139 SER A N 1
ATOM 1038 C CA . SER A 1 139 ? 2.550 20.283 47.368 1.00 64.06 139 SER A CA 1
ATOM 1039 C C . SER A 1 139 ? 3.934 20.869 47.634 1.00 64.06 139 SER A C 1
ATOM 1041 O O . SER A 1 139 ? 4.429 20.595 48.751 1.00 64.06 139 SER A O 1
#

Foldseek 3Di:
DLVVLPDPPNDDPVCSVVVVVVVVVVVVVVVVVVVVVVVVCVVPPPVVVVVVVVVVVVVVVVVVLCVQCVDPQNQLSVQLVVQQVVQDDDPVRTSNVVSNVRSVVCSVVVPPPVVVVVVVVVVVVVVVVVVVVVVVVVD